Protein AF-A0A2M9P865-F1 (afdb_monomer_lite)

Structure (mmCIF, N/CA/C/O backbone):
data_AF-A0A2M9P865-F1
#
_entry.id   AF-A0A2M9P865-F1
#
loop_
_atom_site.group_PDB
_atom_site.id
_atom_site.type_symbol
_atom_site.label_atom_id
_atom_site.label_alt_id
_atom_site.label_comp_id
_atom_site.label_asym_id
_atom_site.label_entity_id
_atom_site.label_seq_id
_atom_site.pdbx_PDB_ins_code
_atom_site.Cartn_x
_atom_site.Cartn_y
_atom_site.Cartn_z
_atom_site.occupancy
_atom_site.B_iso_or_equiv
_atom_site.auth_seq_id
_atom_site.auth_comp_id
_atom_site.auth_asym_id
_atom_site.auth_atom_id
_atom_site.pdbx_PDB_model_num
ATOM 1 N N . MET A 1 1 ? -6.820 9.759 14.224 1.00 83.00 1 MET A N 1
ATOM 2 C CA . MET A 1 1 ? -7.535 9.362 12.989 1.00 83.00 1 MET A CA 1
ATOM 3 C C . MET A 1 1 ? -7.018 7.988 12.565 1.00 83.00 1 MET A C 1
ATOM 5 O O . MET A 1 1 ? -5.830 7.760 12.751 1.00 83.00 1 MET A O 1
ATOM 9 N N . LYS A 1 2 ? -7.864 7.062 12.086 1.00 91.06 2 LYS A N 1
ATOM 10 C CA . LYS A 1 2 ? -7.427 5.737 11.588 1.00 91.06 2 LYS A CA 1
ATOM 11 C C . LYS A 1 2 ? -7.451 5.730 10.054 1.00 91.06 2 LYS A C 1
ATOM 13 O O . LYS A 1 2 ? -8.447 6.171 9.487 1.00 91.06 2 LYS A O 1
ATOM 18 N N . LEU A 1 3 ? -6.395 5.224 9.413 1.00 93.88 3 LEU A N 1
ATOM 19 C CA . LEU A 1 3 ? -6.350 5.010 7.961 1.00 93.88 3 LEU A CA 1
ATOM 20 C C . LEU A 1 3 ? -7.354 3.910 7.574 1.00 93.88 3 LEU A C 1
ATOM 22 O O . LEU A 1 3 ? -7.409 2.881 8.246 1.00 93.88 3 LEU A O 1
ATOM 26 N N . LYS A 1 4 ? -8.167 4.148 6.540 1.00 95.50 4 LYS A N 1
ATOM 27 C CA . LYS A 1 4 ? -9.197 3.206 6.064 1.00 95.50 4 LYS A CA 1
ATOM 28 C C . LYS A 1 4 ? -8.864 2.617 4.705 1.00 95.50 4 LYS A C 1
ATOM 30 O O . LYS A 1 4 ? -8.961 1.411 4.534 1.00 95.50 4 LYS A O 1
ATOM 35 N N . SER A 1 5 ? -8.429 3.463 3.788 1.00 96.19 5 SER A N 1
ATOM 36 C CA . SER A 1 5 ? -7.943 3.061 2.481 1.00 96.19 5 SER A CA 1
ATOM 37 C C . SER A 1 5 ? -6.951 4.094 1.960 1.00 96.19 5 SER A C 1
ATOM 39 O O . SER A 1 5 ? -6.857 5.204 2.500 1.00 96.19 5 SER A O 1
ATOM 41 N N . PHE A 1 6 ? -6.183 3.720 0.943 1.00 96.00 6 PHE A N 1
ATOM 42 C CA . PHE A 1 6 ? -5.336 4.645 0.201 1.00 96.00 6 PHE A CA 1
ATOM 43 C C . PHE A 1 6 ? -5.172 4.192 -1.249 1.00 96.00 6 PHE A C 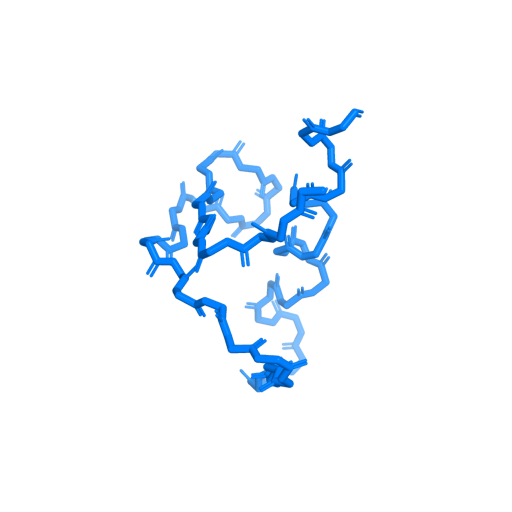1
ATOM 45 O O . PHE A 1 6 ? -5.299 3.009 -1.557 1.00 96.00 6 PHE A O 1
ATOM 52 N N . ARG A 1 7 ? -4.836 5.143 -2.118 1.00 97.00 7 ARG A N 1
ATOM 53 C CA . ARG A 1 7 ? -4.489 4.907 -3.517 1.00 97.00 7 ARG A CA 1
ATOM 54 C C . ARG A 1 7 ? -3.267 5.744 -3.873 1.00 97.00 7 ARG A C 1
ATOM 56 O O . ARG A 1 7 ? -3.139 6.882 -3.426 1.00 97.00 7 ARG A O 1
ATOM 63 N N . VAL A 1 8 ? -2.345 5.156 -4.625 1.00 96.75 8 VAL A N 1
ATOM 64 C CA . VAL A 1 8 ? -1.118 5.796 -5.100 1.00 96.75 8 VAL A CA 1
ATOM 65 C C . VAL A 1 8 ? -1.138 5.776 -6.621 1.00 96.75 8 VAL A C 1
ATOM 67 O O . VAL A 1 8 ? -1.168 4.706 -7.225 1.00 96.75 8 VAL A O 1
ATOM 70 N N . GLU A 1 9 ? -1.082 6.957 -7.229 1.00 97.00 9 GLU A N 1
ATOM 71 C CA . GLU A 1 9 ? -1.078 7.135 -8.682 1.00 97.00 9 GLU A CA 1
ATOM 72 C C . GLU A 1 9 ? 0.164 7.919 -9.110 1.00 97.00 9 GLU A C 1
ATOM 74 O O . GLU A 1 9 ? 0.589 8.850 -8.423 1.00 97.00 9 GLU A O 1
ATOM 79 N N . ASN A 1 10 ? 0.741 7.545 -10.253 1.00 96.88 10 ASN A N 1
ATOM 80 C CA . ASN A 1 10 ? 1.870 8.231 -10.891 1.00 96.88 10 ASN A CA 1
ATOM 81 C C . ASN A 1 10 ? 3.061 8.509 -9.949 1.00 96.88 10 ASN A C 1
ATOM 83 O O . ASN A 1 10 ? 3.689 9.569 -10.006 1.00 96.88 10 ASN A O 1
ATOM 87 N N . PHE A 1 11 ? 3.396 7.550 -9.080 1.00 96.94 11 PHE A N 1
ATOM 88 C CA . PHE A 1 11 ? 4.468 7.682 -8.094 1.00 96.94 11 PHE A CA 1
ATOM 89 C C . PHE A 1 11 ? 5.547 6.616 -8.289 1.00 96.94 11 PHE A C 1
ATOM 91 O O . PHE A 1 11 ? 5.370 5.436 -7.968 1.00 96.94 11 PHE A O 1
ATOM 98 N N . ARG A 1 12 ? 6.726 7.049 -8.750 1.00 96.25 12 ARG A N 1
ATOM 99 C CA . ARG A 1 12 ? 7.881 6.177 -9.025 1.00 96.25 12 ARG A CA 1
ATOM 100 C C . ARG A 1 12 ? 7.500 5.036 -9.978 1.00 96.25 12 ARG A C 1
ATOM 102 O O . ARG A 1 12 ? 7.160 5.296 -11.120 1.00 96.25 12 ARG A O 1
ATOM 109 N N . SER A 1 13 ? 7.573 3.785 -9.519 1.00 96.94 13 SER A N 1
ATOM 110 C CA . SER A 1 13 ? 7.226 2.596 -10.305 1.00 96.94 13 SER A CA 1
ATOM 111 C C . SER A 1 13 ? 5.731 2.255 -10.276 1.00 96.94 13 SER A C 1
ATOM 113 O O . SER A 1 13 ? 5.353 1.206 -10.789 1.00 96.94 13 SER A O 1
ATOM 115 N N . ILE A 1 14 ? 4.900 3.053 -9.599 1.00 96.94 14 ILE A N 1
ATOM 116 C CA . ILE A 1 14 ? 3.459 2.820 -9.474 1.00 96.94 14 ILE A CA 1
ATOM 117 C C . ILE A 1 14 ? 2.741 3.761 -10.431 1.00 96.94 14 ILE A C 1
ATOM 119 O O . ILE A 1 14 ? 2.744 4.973 -10.227 1.00 96.94 14 ILE A O 1
ATOM 123 N N . ASN A 1 15 ? 2.107 3.187 -11.452 1.00 97.50 15 ASN A N 1
ATOM 124 C CA . ASN A 1 15 ? 1.191 3.926 -12.320 1.00 97.50 15 ASN A CA 1
ATOM 125 C C . ASN A 1 15 ? -0.141 4.148 -11.594 1.00 97.50 15 ASN A C 1
ATOM 127 O O . ASN A 1 15 ? -0.592 5.279 -11.466 1.00 97.50 15 ASN A O 1
ATOM 131 N N . ASP A 1 16 ? -0.711 3.067 -11.061 1.00 97.50 16 ASP A N 1
ATOM 132 C CA . ASP A 1 16 ? -1.923 3.071 -10.250 1.00 97.50 16 ASP A CA 1
ATOM 133 C C . ASP A 1 16 ? -1.923 1.834 -9.342 1.00 97.50 16 ASP A C 1
ATOM 135 O O . ASP A 1 16 ? -1.696 0.716 -9.814 1.00 97.50 16 ASP A O 1
ATOM 139 N N . SER A 1 17 ? -2.129 2.024 -8.039 1.00 96.50 17 SER A N 1
ATOM 140 C CA . SER A 1 17 ? -2.275 0.924 -7.081 1.00 96.50 17 SER A CA 1
ATOM 141 C C . SER A 1 17 ? -3.689 0.348 -7.012 1.00 96.50 17 SER A C 1
ATOM 143 O O . SER A 1 17 ? -3.871 -0.712 -6.414 1.00 96.50 17 SER A O 1
ATOM 145 N N . GLY A 1 18 ? -4.679 1.067 -7.547 1.00 97.75 18 GLY A N 1
ATOM 146 C CA . GLY A 1 18 ? -6.076 0.917 -7.155 1.00 97.75 18 GLY A CA 1
AT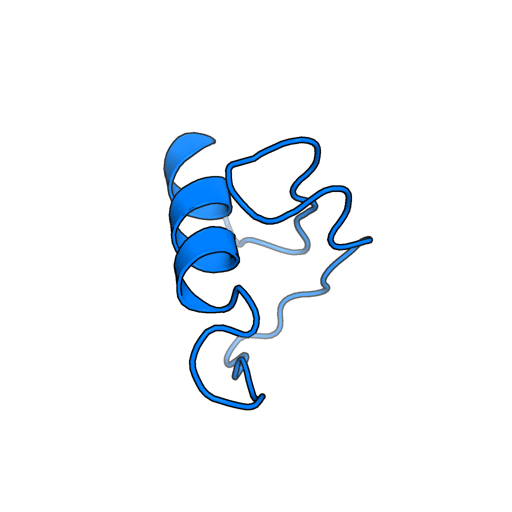OM 147 C C . GLY A 1 18 ? -6.305 1.306 -5.691 1.00 97.75 18 GLY A C 1
ATOM 148 O O . GLY A 1 18 ? -5.372 1.682 -4.971 1.00 97.75 18 GLY A O 1
ATOM 149 N N . ASP A 1 19 ? -7.557 1.214 -5.253 1.00 97.25 19 ASP A N 1
ATOM 150 C CA . ASP A 1 19 ? -7.898 1.394 -3.845 1.00 97.25 19 ASP A CA 1
ATOM 151 C C . ASP A 1 19 ? -7.383 0.207 -3.023 1.00 97.25 19 ASP A C 1
ATOM 153 O O . ASP A 1 19 ? -7.682 -0.955 -3.306 1.00 97.25 19 ASP A O 1
ATOM 157 N N . ILE A 1 20 ? -6.592 0.511 -1.996 1.00 96.75 20 ILE A N 1
ATOM 158 C CA . ILE A 1 20 ? -6.083 -0.464 -1.037 1.00 96.75 20 ILE A CA 1
ATOM 159 C C . ILE A 1 20 ? -6.789 -0.231 0.288 1.00 96.75 20 ILE A C 1
ATOM 161 O O . ILE A 1 20 ? -6.526 0.761 0.971 1.00 96.75 20 ILE A O 1
ATOM 165 N N . ASP A 1 21 ? -7.650 -1.169 0.666 1.00 97.31 21 ASP A N 1
ATOM 166 C CA . ASP A 1 21 ? -8.279 -1.194 1.981 1.00 97.31 21 ASP A CA 1
ATOM 167 C C . ASP A 1 21 ? -7.277 -1.585 3.072 1.00 97.31 21 ASP A C 1
ATOM 169 O O . ASP A 1 21 ? -6.398 -2.431 2.883 1.00 97.31 21 ASP A O 1
ATOM 173 N N . VAL A 1 22 ? -7.420 -0.966 4.243 1.00 96.56 22 VAL A N 1
ATOM 174 C CA . VAL A 1 22 ? -6.519 -1.145 5.383 1.00 96.56 22 VAL A CA 1
ATOM 175 C C . VAL A 1 22 ? -7.286 -1.710 6.576 1.00 96.56 22 VAL A C 1
ATOM 177 O O . VAL A 1 22 ? -8.255 -1.122 7.062 1.00 96.56 22 VAL A O 1
ATOM 180 N N . ALA A 1 23 ? -6.810 -2.847 7.081 1.00 96.06 23 ALA A N 1
ATOM 181 C CA . ALA A 1 23 ? -7.221 -3.435 8.354 1.00 96.06 23 ALA A CA 1
ATOM 182 C C . ALA A 1 23 ? -6.258 -3.030 9.487 1.00 96.06 23 ALA A C 1
ATOM 184 O O . ALA A 1 23 ? -5.208 -2.437 9.234 1.00 96.06 23 ALA A O 1
ATOM 185 N N . ASP A 1 24 ? -6.572 -3.391 10.739 1.00 95.19 24 ASP A N 1
ATOM 186 C CA . ASP A 1 24 ? -5.691 -3.106 11.888 1.00 95.19 24 ASP A CA 1
ATOM 187 C C . ASP A 1 24 ? -4.279 -3.710 11.706 1.00 95.19 24 ASP A C 1
ATOM 189 O O . ASP A 1 24 ? -3.297 -3.142 12.181 1.00 95.19 24 ASP A O 1
ATOM 193 N N . ILE A 1 25 ? -4.166 -4.821 10.966 1.00 95.38 25 ILE A N 1
ATOM 194 C CA . ILE A 1 25 ? -2.901 -5.369 10.464 1.00 95.38 25 ILE A CA 1
ATOM 195 C C . ILE A 1 25 ? -3.074 -5.673 8.977 1.00 95.38 25 ILE A C 1
ATOM 197 O O . ILE A 1 25 ? -3.944 -6.451 8.596 1.00 95.38 25 ILE A O 1
ATOM 201 N N . THR A 1 26 ? -2.226 -5.079 8.140 1.00 95.75 26 THR A N 1
ATOM 202 C CA . THR A 1 26 ? -2.222 -5.289 6.685 1.00 95.75 26 THR A CA 1
ATOM 203 C C . THR A 1 26 ? -0.811 -5.657 6.236 1.00 95.75 26 THR A C 1
ATOM 205 O O . THR A 1 26 ? 0.147 -4.969 6.586 1.00 95.75 26 THR A O 1
ATOM 208 N N . ALA A 1 27 ? -0.667 -6.739 5.468 1.00 96.56 27 ALA A N 1
ATOM 209 C CA . ALA A 1 27 ? 0.616 -7.193 4.937 1.00 96.56 27 ALA A CA 1
ATOM 210 C C . ALA A 1 27 ? 0.695 -6.953 3.424 1.00 96.56 27 ALA A C 1
ATOM 212 O O . ALA A 1 27 ? -0.214 -7.321 2.684 1.00 96.56 27 ALA A O 1
ATOM 213 N N . LEU A 1 28 ? 1.806 -6.379 2.955 1.00 96.31 28 LEU A N 1
ATOM 214 C CA . LEU A 1 28 ? 2.094 -6.225 1.528 1.00 96.31 28 LEU A CA 1
ATOM 215 C C . LEU A 1 28 ? 2.980 -7.383 1.062 1.00 96.31 28 LEU A C 1
ATOM 217 O O . LEU A 1 28 ? 4.130 -7.502 1.489 1.00 96.31 28 LEU A O 1
ATOM 221 N N . LEU A 1 29 ? 2.460 -8.222 0.167 1.00 96.56 29 LEU A N 1
ATOM 222 C CA . LEU A 1 29 ? 3.151 -9.401 -0.362 1.00 96.56 29 LEU A CA 1
ATOM 223 C C . LEU A 1 29 ? 3.428 -9.256 -1.861 1.00 96.56 29 LEU A C 1
ATOM 225 O O . LEU A 1 29 ? 2.721 -8.558 -2.580 1.00 96.56 29 LEU A O 1
ATOM 229 N N . GLY A 1 30 ? 4.498 -9.894 -2.333 1.00 96.12 30 GLY A N 1
ATOM 230 C CA . GLY A 1 30 ? 4.895 -9.868 -3.740 1.00 96.12 30 GLY A CA 1
ATOM 231 C C . GLY A 1 30 ? 6.393 -10.083 -3.925 1.00 96.12 30 GLY A C 1
ATOM 232 O O . GLY A 1 30 ? 7.161 -10.000 -2.963 1.00 96.12 30 GLY A O 1
ATOM 233 N N . ARG A 1 31 ? 6.820 -10.315 -5.169 1.00 97.81 31 ARG A N 1
ATOM 234 C CA . ARG A 1 31 ? 8.237 -10.501 -5.529 1.00 97.81 31 ARG A CA 1
ATOM 235 C C . ARG A 1 31 ? 9.082 -9.271 -5.191 1.00 97.81 31 ARG A C 1
ATOM 237 O O . ARG A 1 31 ? 8.556 -8.174 -4.998 1.00 97.81 31 ARG A O 1
ATOM 244 N N . ASN A 1 32 ? 10.398 -9.440 -5.120 1.00 97.00 32 ASN A N 1
ATOM 245 C CA . ASN A 1 32 ? 11.303 -8.295 -5.036 1.00 97.00 32 ASN A CA 1
ATOM 246 C C . ASN A 1 32 ? 11.021 -7.320 -6.186 1.00 97.00 32 ASN A C 1
ATOM 248 O O . ASN A 1 32 ? 10.588 -7.735 -7.257 1.00 97.00 32 ASN A O 1
ATOM 252 N N . GLU A 1 33 ? 11.179 -6.026 -5.901 1.00 95.62 33 GLU A N 1
ATOM 253 C CA . GLU A 1 33 ? 10.989 -4.93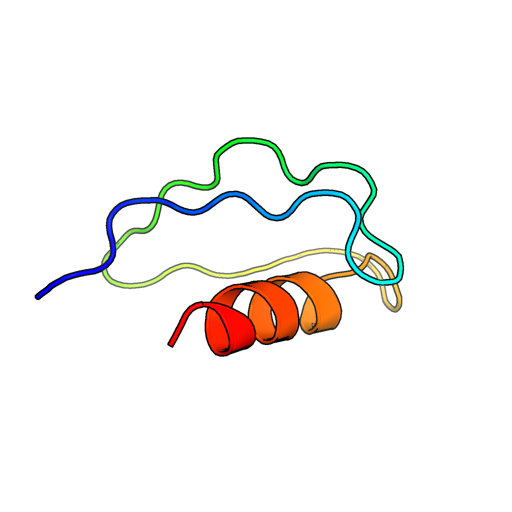5 -6.872 1.00 95.62 33 GLU A CA 1
ATOM 254 C C . GLU A 1 33 ? 9.553 -4.755 -7.400 1.00 95.62 33 GLU A C 1
ATOM 256 O O . GLU A 1 33 ? 9.299 -3.865 -8.201 1.00 95.62 33 GLU A O 1
ATOM 261 N N . SER A 1 34 ? 8.562 -5.476 -6.860 1.00 96.50 34 SER A N 1
ATOM 262 C CA . SER A 1 34 ? 7.146 -5.344 -7.247 1.00 96.5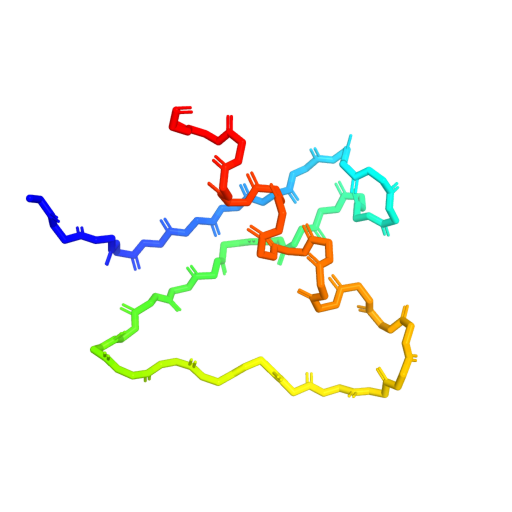0 34 SER A CA 1
ATOM 263 C C . SER A 1 34 ? 6.455 -4.042 -6.794 1.00 96.50 34 SER A C 1
ATOM 265 O O . SER A 1 34 ? 5.231 -3.974 -6.785 1.00 96.50 34 SER A O 1
ATOM 267 N N . GLY A 1 35 ? 7.197 -3.038 -6.318 1.00 96.56 35 GLY A N 1
ATOM 268 C CA . GLY A 1 35 ? 6.637 -1.745 -5.896 1.00 96.56 35 GLY A CA 1
ATOM 269 C C . GLY A 1 35 ? 6.143 -1.642 -4.445 1.00 96.56 35 GLY A C 1
ATOM 270 O O . GLY A 1 35 ? 5.711 -0.566 -4.044 1.00 96.56 35 GLY A O 1
ATOM 271 N N . LYS A 1 36 ? 6.268 -2.686 -3.608 1.00 97.81 36 LYS A N 1
ATOM 272 C CA . LYS A 1 36 ? 5.808 -2.662 -2.195 1.00 97.81 36 LYS A CA 1
ATOM 273 C C . LYS A 1 36 ? 6.379 -1.497 -1.377 1.00 97.81 36 LYS A C 1
ATOM 275 O O . LYS A 1 36 ? 5.641 -0.798 -0.694 1.00 97.81 36 LYS A O 1
ATOM 280 N N . SER A 1 37 ? 7.687 -1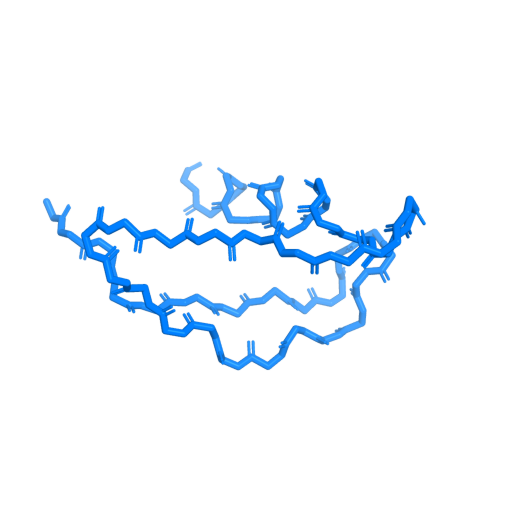.254 -1.470 1.00 98.12 37 SER A N 1
ATOM 281 C CA . SER A 1 37 ? 8.314 -0.119 -0.780 1.00 98.12 37 SER A CA 1
ATOM 282 C C . SER A 1 37 ? 7.837 1.223 -1.340 1.00 98.12 37 SER A C 1
ATOM 284 O O . SER A 1 37 ? 7.693 2.180 -0.588 1.00 98.12 37 SER A O 1
ATOM 286 N N . ASN A 1 38 ? 7.546 1.299 -2.644 1.00 97.56 38 ASN A N 1
ATOM 287 C CA . ASN A 1 38 ? 7.016 2.513 -3.262 1.00 97.56 38 ASN A CA 1
ATOM 288 C C . ASN A 1 38 ? 5.568 2.795 -2.826 1.00 97.56 38 ASN A C 1
ATOM 290 O O . ASN A 1 38 ? 5.246 3.964 -2.651 1.00 97.56 38 ASN A O 1
ATOM 294 N N . LEU A 1 39 ? 4.743 1.770 -2.556 1.00 97.25 39 LEU A N 1
ATOM 295 C CA . LEU A 1 39 ? 3.399 1.945 -1.980 1.00 97.25 39 LEU A CA 1
ATOM 296 C C . LEU A 1 39 ? 3.476 2.630 -0.614 1.00 97.25 39 LEU A C 1
ATOM 298 O O . LEU A 1 39 ? 2.803 3.630 -0.379 1.00 97.25 39 LEU A O 1
ATOM 302 N N . LEU A 1 40 ? 4.350 2.129 0.266 1.00 96.88 40 LEU A N 1
ATOM 303 C CA . LEU A 1 40 ? 4.540 2.704 1.601 1.00 96.88 40 LEU A CA 1
ATOM 304 C C . LEU A 1 40 ? 5.126 4.120 1.546 1.00 96.88 40 LEU A C 1
ATOM 306 O O . LEU A 1 40 ? 4.742 4.977 2.339 1.00 96.88 40 LEU A O 1
ATOM 310 N N . LEU A 1 41 ? 6.044 4.386 0.613 1.00 97.69 41 LEU A N 1
ATOM 311 C CA . LEU A 1 41 ? 6.614 5.723 0.425 1.00 97.69 41 LEU A CA 1
ATOM 312 C C . LEU A 1 41 ? 5.601 6.715 -0.157 1.00 97.69 41 LEU A C 1
ATOM 314 O O . LEU A 1 41 ? 5.590 7.864 0.276 1.00 97.69 41 LEU A O 1
ATOM 318 N N . GLY A 1 42 ? 4.743 6.273 -1.079 1.00 96.69 42 GLY A N 1
ATOM 319 C CA . GLY A 1 42 ? 3.632 7.073 -1.594 1.00 96.69 42 GLY A CA 1
ATOM 320 C C . GLY A 1 42 ? 2.654 7.431 -0.478 1.00 96.69 42 GLY A C 1
ATOM 321 O O . GLY A 1 42 ? 2.403 8.610 -0.244 1.00 96.69 42 GLY A O 1
ATOM 322 N N . LEU A 1 43 ? 2.211 6.441 0.304 1.00 95.12 43 LEU A N 1
ATOM 323 C CA . LEU A 1 43 ? 1.35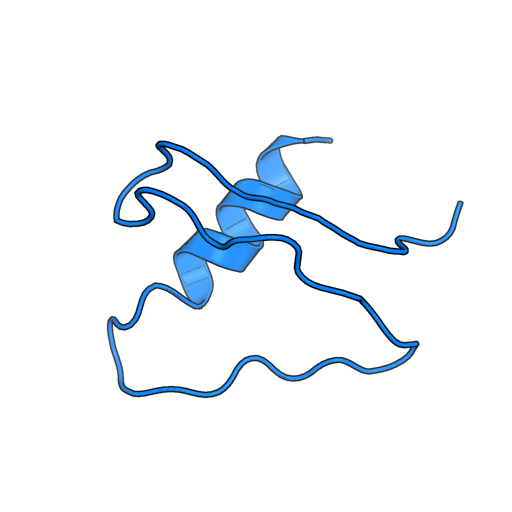1 6.669 1.470 1.00 95.12 43 LEU A CA 1
ATOM 324 C C . LEU A 1 43 ? 1.984 7.637 2.484 1.00 95.12 43 LEU A C 1
ATOM 326 O O . LEU A 1 43 ? 1.312 8.535 2.983 1.00 95.12 43 LEU A O 1
ATOM 330 N N . ARG A 1 44 ? 3.287 7.498 2.766 1.00 95.25 44 ARG A N 1
ATOM 331 C CA . ARG A 1 44 ? 4.017 8.411 3.660 1.00 95.25 44 ARG A CA 1
ATOM 332 C C . ARG A 1 44 ? 4.025 9.858 3.152 1.00 95.25 44 ARG A C 1
ATOM 334 O O . ARG A 1 44 ? 4.059 10.758 3.981 1.00 95.25 44 ARG A O 1
ATOM 341 N N . SER A 1 45 ? 4.032 10.075 1.835 1.00 92.94 45 SER A N 1
ATOM 342 C CA . SER A 1 45 ? 4.107 11.413 1.226 1.00 92.94 45 SER A CA 1
ATOM 343 C C . SER A 1 45 ? 2.811 12.228 1.308 1.00 92.94 45 SER A C 1
ATOM 345 O O . SER A 1 45 ? 2.844 13.425 1.051 1.00 92.94 45 SER A O 1
ATOM 347 N N . LEU A 1 46 ? 1.690 11.597 1.678 1.00 79.94 46 LEU A N 1
ATOM 348 C CA . LEU A 1 46 ? 0.388 12.250 1.864 1.00 79.94 46 LEU A CA 1
ATOM 349 C C . LEU A 1 46 ? 0.239 12.942 3.235 1.00 79.94 46 LEU A C 1
ATOM 351 O O . LEU A 1 46 ? -0.821 13.499 3.513 1.00 79.94 46 LEU A O 1
ATOM 355 N N . ASN A 1 47 ? 1.272 12.873 4.084 1.00 61.97 47 ASN A N 1
ATOM 356 C CA . ASN A 1 47 ? 1.325 13.506 5.405 1.00 61.97 47 ASN A CA 1
ATOM 357 C C . ASN A 1 47 ? 2.199 14.758 5.400 1.00 61.97 47 ASN A C 1
ATOM 359 O O . ASN A 1 47 ? 3.331 14.676 4.869 1.00 61.97 47 ASN A O 1
#

Foldseek 3Di:
DDDAWDWADPFDVPNIPPIGGDDPDDDDDDDPPPCPVRVVVRVVVVD

pLDDT: mean 95.02, std 5.87, range [61.97, 98.12]

Secondary structure (DSSP, 8-state):
----EE--EEETTEEE---EE--SS-----STTSSHHHHHHHHHHT-

Sequence (47 aa):
MKLKSFRVENFRSINDSGDIDVADITALLGRNESGKSNLLLGLRSLN

Radius of gyration: 10.58 Å; chains: 1; bounding box: 20×24×25 Å